Protein AF-A0A7L3NJU8-F1 (afdb_monomer_lite)

InterPro domains:
  IPR004934 Tropomodulin [PF03250] (1-52)
  IPR004934 Tropomodulin [PTHR10901] (1-117)

Radius of gyration: 25.97 Å; chains: 1; bounding box: 45×63×62 Å

Structure (mmCIF, N/CA/C/O backbone):
data_AF-A0A7L3NJU8-F1
#
_entry.id   AF-A0A7L3NJU8-F1
#
loop_
_atom_site.group_PDB
_atom_site.id
_atom_site.type_symbol
_atom_site.label_atom_id
_atom_site.label_alt_id
_atom_site.label_comp_id
_atom_site.label_asym_id
_atom_site.label_entity_id
_atom_site.label_seq_id
_atom_site.pdbx_PDB_ins_code
_atom_site.Cartn_x
_atom_site.Cartn_y
_atom_site.Cartn_z
_atom_site.occupancy
_atom_site.B_iso_or_equiv
_atom_site.auth_seq_id
_atom_site.auth_comp_id
_atom_site.auth_asym_id
_atom_site.auth_atom_id
_atom_site.pdbx_PDB_model_num
ATOM 1 N N . GLY A 1 1 ? -2.916 45.945 -19.922 1.00 63.09 1 GLY A N 1
ATOM 2 C CA . GLY A 1 1 ? -2.609 44.563 -19.495 1.00 63.09 1 GLY A CA 1
ATOM 3 C C . GLY A 1 1 ? -1.682 43.921 -20.506 1.00 63.09 1 GLY A C 1
ATOM 4 O O . GLY A 1 1 ? -1.729 44.306 -21.667 1.00 63.09 1 GLY A O 1
ATOM 5 N N . LYS A 1 2 ? -0.808 43.001 -20.089 1.00 69.88 2 LYS A N 1
ATOM 6 C CA . LYS A 1 2 ? 0.021 42.229 -21.028 1.00 69.88 2 LYS A CA 1
ATOM 7 C C . LYS A 1 2 ? -0.872 41.180 -21.702 1.00 69.88 2 LYS A C 1
ATOM 9 O O . LYS A 1 2 ? -1.621 40.495 -21.012 1.00 69.88 2 LYS A O 1
ATOM 14 N N . ILE A 1 3 ? -0.821 41.098 -23.028 1.00 68.44 3 ILE A N 1
ATOM 15 C CA . ILE A 1 3 ? -1.532 40.075 -23.804 1.00 68.44 3 ILE A CA 1
ATOM 16 C C . ILE A 1 3 ? -0.872 38.728 -23.493 1.00 68.44 3 ILE A C 1
ATOM 18 O O . ILE A 1 3 ? 0.353 38.617 -23.521 1.00 68.44 3 ILE A O 1
ATOM 22 N N . TYR A 1 4 ? -1.677 37.727 -23.144 1.00 82.06 4 TYR A N 1
ATOM 23 C CA . TYR A 1 4 ? -1.194 36.375 -22.881 1.00 82.06 4 TYR A CA 1
ATOM 24 C C . TYR A 1 4 ? -0.705 35.730 -24.185 1.00 82.06 4 TYR A C 1
ATOM 26 O O . TYR A 1 4 ? -1.457 35.658 -25.155 1.00 82.06 4 TYR A O 1
ATOM 34 N N . ILE A 1 5 ? 0.543 35.251 -24.202 1.00 82.88 5 ILE A N 1
ATOM 35 C CA . ILE A 1 5 ? 1.110 34.469 -25.307 1.00 82.88 5 ILE A CA 1
ATOM 36 C C . ILE A 1 5 ? 1.205 33.010 -24.835 1.00 82.88 5 ILE A C 1
ATOM 38 O O . ILE A 1 5 ? 1.908 32.748 -23.852 1.00 82.88 5 ILE A O 1
ATOM 42 N N . PRO A 1 6 ? 0.514 32.059 -25.492 1.00 78.75 6 PRO A N 1
ATOM 43 C CA . PRO A 1 6 ? 0.594 30.645 -25.146 1.00 78.75 6 PRO A CA 1
ATOM 44 C C . PRO A 1 6 ? 2.035 30.142 -25.244 1.00 78.75 6 PRO A C 1
ATOM 46 O O . PRO A 1 6 ? 2.710 30.352 -26.252 1.00 78.75 6 PRO A O 1
ATOM 49 N N . LYS A 1 7 ? 2.512 29.457 -24.199 1.00 75.81 7 LYS A N 1
ATOM 50 C CA . LYS A 1 7 ? 3.830 28.814 -24.226 1.00 75.81 7 LYS A CA 1
ATOM 51 C C . LYS A 1 7 ? 3.820 27.723 -25.299 1.00 75.81 7 LYS A C 1
ATOM 53 O O . LYS A 1 7 ? 2.957 26.845 -25.265 1.00 75.81 7 LYS A O 1
ATOM 58 N N . GLN A 1 8 ? 4.775 27.765 -26.226 1.00 70.38 8 GLN A N 1
ATOM 59 C CA . GLN A 1 8 ? 5.000 26.656 -27.148 1.00 70.38 8 GLN A CA 1
ATOM 60 C C . GLN A 1 8 ? 5.392 25.429 -26.322 1.00 70.38 8 GLN A C 1
ATOM 62 O O . GLN A 1 8 ? 6.363 25.469 -25.565 1.00 70.38 8 GLN A O 1
ATOM 67 N N . LYS A 1 9 ? 4.590 24.364 -26.408 1.00 63.09 9 LYS A N 1
ATOM 68 C CA . LYS A 1 9 ? 4.926 23.091 -25.772 1.00 63.09 9 LYS A CA 1
ATOM 69 C C . LYS A 1 9 ? 6.199 22.573 -26.448 1.00 63.09 9 LYS A C 1
ATOM 71 O O . LYS A 1 9 ? 6.217 22.547 -27.680 1.00 63.09 9 LYS A O 1
ATOM 76 N N . PRO A 1 10 ? 7.248 22.194 -25.699 1.00 58.88 10 PRO A N 1
ATOM 77 C CA . PRO A 1 10 ? 8.397 21.546 -26.307 1.00 58.88 10 PRO A CA 1
ATOM 78 C C . PRO A 1 10 ? 7.889 20.308 -27.046 1.00 58.88 10 PRO A C 1
ATOM 80 O O . PRO A 1 10 ? 7.176 19.487 -26.466 1.00 58.88 10 PRO A O 1
ATOM 83 N N . VAL A 1 11 ? 8.199 20.218 -28.338 1.00 58.91 11 VAL A N 1
ATOM 84 C CA . VAL A 1 11 ? 7.997 18.992 -29.107 1.00 58.91 11 VAL A CA 1
ATOM 85 C C . VAL A 1 11 ? 8.945 17.981 -28.482 1.00 58.91 11 VAL A C 1
ATOM 87 O O . VAL A 1 11 ? 10.153 18.045 -28.693 1.00 58.91 11 VAL A O 1
ATOM 90 N N . GLN A 1 12 ? 8.415 17.118 -27.622 1.00 58.12 12 GLN A N 1
ATOM 91 C CA . GLN A 1 12 ? 9.161 15.984 -27.104 1.00 58.12 12 GLN A CA 1
ATOM 92 C C . GLN A 1 12 ? 9.345 15.021 -28.277 1.00 58.12 12 GLN A C 1
ATOM 94 O O . GLN A 1 12 ? 8.472 14.211 -28.576 1.00 58.12 12 GLN A O 1
ATOM 99 N N . SER A 1 13 ? 10.449 15.164 -29.005 1.00 57.31 13 SER A N 1
ATOM 100 C CA . SER A 1 13 ? 10.917 14.126 -29.911 1.00 57.31 13 SER A CA 1
ATOM 101 C C . SER A 1 13 ? 11.491 13.010 -29.044 1.00 57.31 13 SER A C 1
ATOM 103 O O . SER A 1 13 ? 12.658 13.048 -28.659 1.00 57.31 13 SER A O 1
ATOM 105 N N . TYR A 1 14 ? 10.646 12.057 -28.668 1.00 57.00 14 TYR A N 1
ATOM 106 C CA . TYR A 1 14 ? 11.113 10.788 -28.135 1.00 57.00 14 TYR A CA 1
ATOM 107 C C . TYR A 1 14 ? 11.766 10.043 -29.296 1.00 57.00 14 TYR A C 1
ATOM 109 O O . TYR A 1 14 ? 11.080 9.589 -30.210 1.00 57.00 14 TYR A O 1
ATOM 117 N N . THR A 1 15 ? 13.094 9.978 -29.317 1.00 61.28 15 THR A N 1
ATOM 118 C CA . THR A 1 15 ? 13.772 8.995 -30.159 1.00 61.28 15 THR A CA 1
ATOM 119 C C . THR A 1 15 ? 13.415 7.638 -29.567 1.00 61.28 15 THR A C 1
ATOM 121 O O . THR A 1 15 ? 13.867 7.316 -28.472 1.00 61.28 15 THR A O 1
ATOM 124 N N . GLU A 1 16 ? 12.544 6.881 -30.233 1.00 59.94 16 GLU A N 1
ATOM 125 C CA . GLU A 1 16 ? 12.298 5.483 -29.883 1.00 59.94 16 GLU A CA 1
ATOM 126 C C . GLU A 1 16 ? 13.591 4.710 -30.146 1.00 59.94 16 GLU A C 1
ATOM 128 O O . GLU A 1 16 ? 13.882 4.298 -31.272 1.00 59.94 16 GLU A O 1
ATOM 133 N N . GLU A 1 17 ? 14.416 4.571 -29.113 1.00 65.12 17 GLU A N 1
ATOM 134 C CA . GLU A 1 17 ? 15.550 3.664 -29.149 1.00 65.12 17 GLU A CA 1
ATOM 135 C C . GLU A 1 17 ? 14.995 2.243 -29.243 1.00 65.12 17 GLU A C 1
ATOM 137 O O . GLU A 1 17 ? 14.466 1.686 -28.281 1.00 65.12 17 GLU A O 1
ATOM 142 N N . LYS A 1 18 ? 15.056 1.671 -30.448 1.00 68.44 18 LYS A N 1
ATOM 143 C CA . LYS A 1 18 ? 14.715 0.269 -30.669 1.00 68.44 18 LYS A CA 1
ATOM 144 C C . LYS A 1 18 ? 15.766 -0.590 -29.984 1.00 68.44 18 LYS A C 1
ATOM 146 O O . LYS A 1 18 ? 16.868 -0.758 -30.501 1.00 68.44 18 LYS A O 1
ATOM 151 N N . PHE A 1 19 ? 15.408 -1.121 -28.825 1.00 72.25 19 PHE A N 1
ATOM 152 C CA . PHE A 1 19 ? 16.192 -2.135 -28.146 1.00 72.25 19 PHE A CA 1
ATOM 153 C C . PHE A 1 19 ? 15.918 -3.482 -28.816 1.00 72.25 19 PHE A C 1
ATOM 155 O O . PHE A 1 19 ? 14.787 -3.963 -28.815 1.00 72.25 19 PHE A O 1
ATOM 162 N N . THR A 1 20 ? 16.935 -4.061 -29.442 1.00 83.56 20 THR A N 1
ATOM 163 C CA . THR A 1 20 ? 16.875 -5.426 -29.972 1.00 83.56 20 THR A CA 1
ATOM 164 C C . THR A 1 20 ? 17.511 -6.358 -28.958 1.00 83.56 20 THR A C 1
ATOM 166 O O . THR A 1 20 ? 18.679 -6.167 -28.610 1.00 83.56 20 THR A O 1
ATOM 169 N N . LEU A 1 21 ? 16.747 -7.341 -28.492 1.00 86.56 21 LEU A N 1
ATOM 170 C CA . LEU A 1 21 ? 17.267 -8.418 -27.660 1.00 86.56 21 LEU A CA 1
ATOM 171 C C . LEU A 1 21 ? 18.068 -9.401 -28.512 1.00 86.56 21 LEU A C 1
ATOM 173 O O . LEU A 1 21 ? 17.956 -9.416 -29.741 1.00 86.56 21 LEU A O 1
ATOM 177 N N . ASP A 1 22 ? 18.903 -10.204 -27.857 1.00 94.44 22 ASP A N 1
ATOM 178 C CA . ASP A 1 22 ? 19.423 -11.382 -28.530 1.00 94.44 22 ASP A CA 1
ATOM 179 C C . ASP A 1 22 ? 18.272 -12.389 -28.776 1.00 94.44 22 ASP A C 1
ATOM 181 O O . ASP A 1 22 ? 17.256 -12.366 -28.072 1.00 94.44 22 ASP A O 1
ATOM 185 N N . PRO A 1 23 ? 18.383 -13.250 -29.805 1.00 92.94 23 PRO A N 1
ATOM 186 C CA . PRO A 1 23 ? 17.300 -14.168 -30.155 1.00 92.94 23 PRO A CA 1
ATOM 187 C C . PRO A 1 23 ? 16.935 -15.151 -29.034 1.00 92.94 23 PRO A C 1
ATOM 189 O O . PRO A 1 23 ? 15.784 -15.563 -28.933 1.00 92.94 23 PRO A O 1
ATOM 192 N N . GLU A 1 24 ? 17.906 -15.520 -28.195 1.00 95.25 24 GLU A N 1
ATOM 193 C CA . GLU A 1 24 ? 17.720 -16.477 -27.101 1.00 95.25 24 GLU A CA 1
ATOM 194 C C . GLU A 1 24 ? 16.870 -15.878 -25.969 1.00 95.25 24 GLU A C 1
ATOM 196 O O . GLU A 1 24 ? 15.943 -16.523 -25.482 1.00 95.25 24 GLU A O 1
ATOM 201 N N . LEU A 1 25 ? 17.119 -14.622 -25.588 1.00 91.25 25 LEU A N 1
ATOM 202 C CA . LEU A 1 25 ? 16.339 -13.906 -24.580 1.00 91.25 25 LEU A CA 1
ATOM 203 C C . LEU A 1 25 ? 14.935 -13.564 -25.078 1.00 91.25 25 LEU A C 1
ATOM 205 O O . LEU A 1 25 ? 13.989 -13.615 -24.294 1.00 91.25 25 LEU A O 1
ATOM 209 N N . GLU A 1 26 ? 14.775 -13.217 -26.358 1.00 90.50 26 GLU A N 1
ATOM 210 C CA . GLU A 1 26 ? 13.451 -12.956 -26.936 1.00 90.50 26 GLU A CA 1
ATOM 211 C C . GLU A 1 26 ? 12.581 -14.225 -26.931 1.00 90.50 26 GLU A C 1
ATOM 213 O O . GLU A 1 26 ? 11.417 -14.180 -26.525 1.00 90.50 26 GLU A O 1
ATOM 218 N N . GLU A 1 27 ? 13.150 -15.379 -27.293 1.00 92.81 27 GLU A N 1
ATOM 219 C CA . GLU A 1 27 ? 12.466 -16.675 -27.204 1.00 92.81 27 GLU A CA 1
ATOM 220 C C . GLU A 1 27 ? 12.149 -17.060 -25.746 1.00 92.81 27 GLU A C 1
ATOM 222 O O . GLU A 1 27 ? 11.035 -17.495 -25.440 1.00 92.81 27 GLU A O 1
ATOM 227 N N . ALA A 1 28 ? 13.083 -16.843 -24.814 1.00 94.25 28 ALA A N 1
ATOM 228 C CA . ALA A 1 28 ? 12.861 -17.117 -23.394 1.00 94.25 28 ALA A CA 1
ATOM 229 C C . ALA A 1 28 ? 11.734 -16.250 -22.806 1.00 94.25 28 ALA A C 1
ATOM 231 O O . ALA A 1 28 ? 10.869 -16.758 -22.099 1.00 94.25 28 ALA A O 1
ATOM 232 N N . LEU A 1 29 ? 11.692 -14.953 -23.131 1.00 91.12 29 LEU A N 1
ATOM 233 C CA . LEU A 1 29 ? 10.638 -14.050 -22.658 1.00 91.12 29 LEU A CA 1
ATOM 234 C C . LEU A 1 29 ? 9.273 -14.349 -23.285 1.00 91.12 29 LEU A C 1
ATOM 236 O O . LEU A 1 29 ? 8.255 -14.186 -22.620 1.00 91.12 29 LEU A O 1
ATOM 240 N N . THR A 1 30 ? 9.236 -14.783 -24.548 1.00 89.50 30 THR A N 1
ATOM 241 C CA . THR A 1 30 ? 7.979 -15.134 -25.235 1.00 89.50 30 THR A CA 1
ATOM 242 C C . THR A 1 30 ? 7.419 -16.494 -24.818 1.00 89.50 30 THR A C 1
ATOM 244 O O . THR A 1 30 ? 6.220 -16.721 -24.969 1.00 89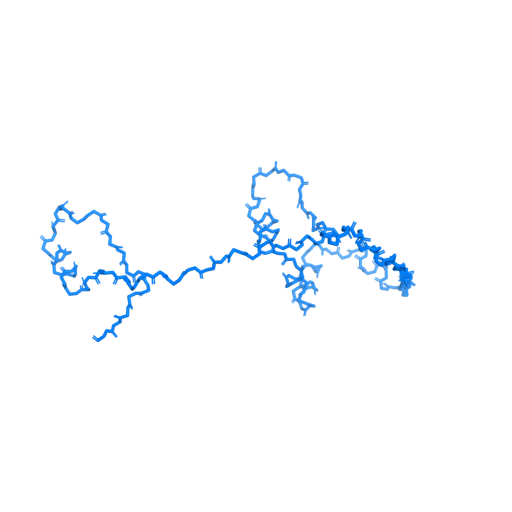.50 30 THR A O 1
ATOM 247 N N . SER A 1 31 ? 8.258 -17.388 -24.285 1.00 93.56 31 SER A N 1
ATOM 248 C CA . SER A 1 31 ? 7.853 -18.702 -23.764 1.00 93.56 31 SER A CA 1
ATOM 249 C C . SER A 1 31 ? 7.658 -18.748 -22.242 1.00 93.56 31 SER A C 1
ATOM 251 O O . SER A 1 31 ? 7.099 -19.727 -21.743 1.00 93.56 31 SER A O 1
ATOM 253 N N . ALA A 1 32 ? 8.085 -17.709 -21.516 1.00 93.81 32 ALA A N 1
ATOM 254 C CA . ALA A 1 32 ? 7.935 -17.597 -20.068 1.00 93.81 32 ALA A CA 1
ATOM 255 C C . ALA A 1 32 ? 6.464 -17.621 -19.627 1.00 93.81 32 ALA A C 1
ATOM 257 O O . ALA A 1 32 ? 5.571 -17.100 -20.297 1.00 93.81 32 ALA A O 1
ATOM 258 N N . THR A 1 33 ? 6.218 -18.202 -18.456 1.00 90.44 33 THR A N 1
ATOM 259 C CA . THR A 1 33 ? 4.890 -18.222 -17.835 1.00 90.44 33 THR A CA 1
ATOM 260 C C . THR A 1 33 ? 4.569 -16.900 -17.134 1.00 90.44 33 THR A C 1
ATOM 262 O O . THR A 1 33 ? 5.465 -16.177 -16.698 1.00 90.44 33 THR A O 1
ATOM 265 N N . ASP A 1 34 ? 3.280 -16.603 -16.930 1.00 84.62 34 ASP A N 1
ATOM 266 C CA . ASP A 1 34 ? 2.839 -15.390 -16.217 1.00 84.62 34 ASP A CA 1
ATOM 267 C C . ASP A 1 34 ? 3.421 -15.286 -14.798 1.00 84.62 34 ASP A C 1
ATOM 269 O O . ASP A 1 34 ? 3.665 -14.191 -14.293 1.00 84.62 34 ASP A O 1
ATOM 273 N N . THR A 1 35 ? 3.670 -16.430 -14.152 1.00 88.25 35 THR A N 1
ATOM 274 C CA . THR A 1 35 ? 4.298 -16.476 -12.824 1.00 88.25 35 THR A CA 1
ATOM 275 C C . THR A 1 35 ? 5.758 -16.035 -12.888 1.00 88.25 35 THR A C 1
ATOM 277 O O . THR A 1 35 ? 6.164 -15.179 -12.109 1.00 88.25 35 THR A O 1
ATOM 280 N N . GLU A 1 36 ? 6.530 -16.542 -13.851 1.00 91.94 36 GLU A N 1
ATOM 281 C CA . GLU A 1 36 ? 7.934 -16.152 -14.041 1.00 91.94 36 GLU A CA 1
ATOM 282 C C . GLU A 1 36 ? 8.058 -14.682 -14.458 1.00 91.94 36 GLU A C 1
ATOM 284 O O . GLU A 1 36 ? 8.917 -13.960 -13.953 1.00 91.94 36 GLU A O 1
ATOM 289 N N . LEU A 1 37 ? 7.162 -14.203 -15.329 1.00 89.25 37 LEU A N 1
ATOM 290 C CA . LEU A 1 37 ? 7.076 -12.785 -15.684 1.00 89.25 37 LEU A CA 1
ATOM 291 C C . LEU A 1 37 ? 6.735 -11.916 -14.466 1.00 89.25 37 LEU A C 1
ATOM 293 O O . LEU A 1 37 ? 7.315 -10.840 -14.297 1.00 89.25 37 LEU A O 1
ATOM 297 N N . GLY A 1 38 ? 5.839 -12.386 -13.596 1.00 82.69 38 GLY A N 1
ATOM 298 C CA . GLY A 1 38 ? 5.513 -11.747 -12.322 1.00 82.69 38 GLY A CA 1
ATOM 299 C C . GLY A 1 38 ? 6.709 -11.670 -11.369 1.00 82.69 38 GLY A C 1
ATOM 300 O O . GLY A 1 38 ? 6.973 -10.607 -10.803 1.00 82.69 38 GLY A O 1
ATOM 301 N N . ASP A 1 39 ? 7.478 -12.751 -11.242 1.00 90.00 39 ASP A N 1
ATOM 302 C CA . ASP A 1 39 ? 8.685 -12.800 -10.410 1.00 90.00 39 ASP A CA 1
ATOM 303 C C . ASP A 1 39 ? 9.772 -11.849 -10.934 1.00 90.00 39 ASP A C 1
ATOM 305 O O . ASP A 1 39 ? 10.368 -11.085 -10.165 1.00 90.00 39 ASP A O 1
ATOM 309 N N . LEU A 1 40 ? 9.985 -11.816 -12.255 1.00 90.81 40 LEU A N 1
ATOM 310 C CA . LEU A 1 40 ? 10.890 -10.857 -12.893 1.00 90.81 40 LEU A CA 1
ATOM 311 C C . LEU A 1 40 ? 10.434 -9.412 -12.654 1.00 90.81 40 LEU A C 1
ATOM 313 O O . LEU A 1 40 ? 11.247 -8.559 -12.293 1.00 90.81 40 LEU A O 1
ATOM 317 N N . ALA A 1 41 ? 9.137 -9.132 -12.802 1.00 86.12 41 ALA A N 1
ATOM 318 C CA . ALA A 1 41 ? 8.559 -7.817 -12.539 1.00 86.12 41 ALA A CA 1
ATOM 319 C C . ALA A 1 41 ? 8.748 -7.374 -11.082 1.00 86.12 41 ALA A C 1
ATOM 321 O O . ALA A 1 41 ? 9.029 -6.198 -10.828 1.00 86.12 41 ALA A O 1
ATOM 322 N N . ALA A 1 42 ? 8.623 -8.308 -10.136 1.00 85.62 42 ALA A N 1
ATOM 323 C CA . ALA A 1 42 ? 8.833 -8.058 -8.717 1.00 85.62 42 ALA A CA 1
ATOM 324 C C . ALA A 1 42 ? 10.302 -7.727 -8.412 1.00 85.62 42 ALA A C 1
ATOM 326 O O . ALA A 1 42 ? 10.571 -6.730 -7.741 1.00 85.62 42 ALA A O 1
ATOM 327 N N . ILE A 1 43 ? 11.251 -8.503 -8.949 1.00 92.81 43 ILE A N 1
ATOM 328 C CA . ILE A 1 43 ? 12.695 -8.269 -8.765 1.00 92.81 43 ILE A CA 1
ATOM 329 C C . ILE A 1 43 ? 13.127 -6.938 -9.394 1.00 92.81 43 ILE A C 1
ATOM 331 O O . ILE A 1 43 ? 13.887 -6.184 -8.788 1.00 92.81 43 ILE A O 1
ATOM 335 N N . LEU A 1 44 ? 12.625 -6.625 -10.591 1.00 90.44 44 LEU A N 1
ATOM 336 C CA . LEU A 1 44 ? 12.917 -5.371 -11.294 1.00 90.44 44 LEU A CA 1
ATOM 337 C C . LEU A 1 44 ? 12.197 -4.157 -10.687 1.00 90.44 44 LEU A C 1
ATOM 339 O O . LEU A 1 44 ? 12.482 -3.020 -11.063 1.00 90.44 44 LEU A O 1
ATOM 343 N N . GLY A 1 45 ? 11.261 -4.372 -9.759 1.00 85.12 45 GLY A N 1
ATOM 344 C CA . GLY A 1 45 ? 10.486 -3.306 -9.134 1.00 85.12 45 GLY A CA 1
ATOM 345 C C . GLY A 1 45 ? 9.513 -2.613 -10.090 1.00 85.12 45 GLY A C 1
ATOM 346 O O . GLY A 1 45 ? 9.182 -1.447 -9.865 1.00 85.12 45 GLY A O 1
ATOM 347 N N . MET A 1 46 ? 9.038 -3.301 -11.138 1.00 81.19 46 MET A N 1
ATOM 348 C CA . MET A 1 46 ? 8.081 -2.743 -12.106 1.00 81.19 46 MET A CA 1
ATOM 349 C C . MET A 1 46 ? 6.752 -2.339 -11.454 1.00 81.19 46 MET A C 1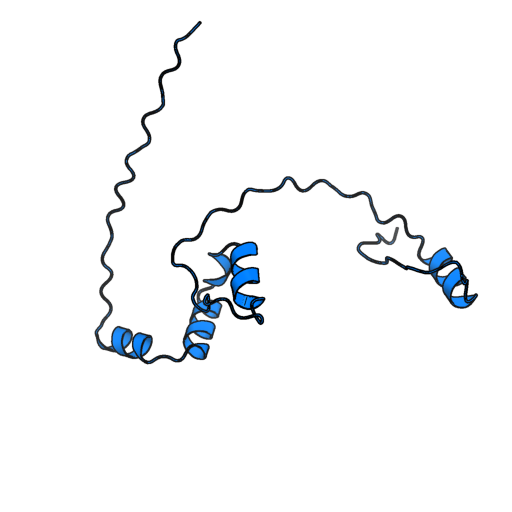
ATOM 351 O O . MET A 1 46 ? 6.109 -1.394 -11.905 1.00 81.19 46 MET A O 1
ATOM 355 N N . SER A 1 47 ? 6.370 -2.988 -10.350 1.00 75.44 47 SER A N 1
ATOM 356 C CA . SER A 1 47 ? 5.202 -2.616 -9.541 1.00 75.44 47 SER A CA 1
ATOM 357 C C . SER A 1 47 ? 5.260 -1.178 -9.012 1.00 75.44 47 SER A C 1
ATOM 359 O O . SER A 1 47 ? 4.216 -0.573 -8.795 1.00 75.44 47 SER A O 1
ATOM 361 N N . ASN A 1 48 ? 6.456 -0.595 -8.872 1.00 81.06 48 ASN A N 1
ATOM 362 C CA . ASN A 1 48 ? 6.629 0.796 -8.446 1.00 81.06 48 ASN A CA 1
ATOM 363 C C . ASN A 1 48 ? 6.429 1.806 -9.586 1.00 81.06 48 ASN A C 1
ATOM 365 O O . ASN A 1 48 ? 6.326 3.005 -9.332 1.00 81.06 48 ASN A O 1
ATOM 369 N N . LEU A 1 49 ? 6.428 1.348 -10.843 1.00 79.81 49 LEU A N 1
ATOM 370 C CA . LEU A 1 49 ? 6.258 2.215 -12.009 1.00 79.81 49 LEU A CA 1
ATOM 371 C C . LEU A 1 49 ? 4.790 2.518 -12.290 1.00 79.81 49 LEU A C 1
ATOM 373 O O . LEU A 1 49 ? 4.508 3.483 -12.993 1.00 79.81 49 LEU A O 1
ATOM 377 N N . ILE A 1 50 ? 3.865 1.721 -11.757 1.00 75.69 50 ILE A N 1
ATOM 378 C CA . ILE A 1 50 ? 2.424 1.909 -11.924 1.00 75.69 50 ILE A CA 1
ATOM 379 C C . ILE A 1 50 ? 1.811 2.600 -10.702 1.00 75.69 50 ILE A C 1
ATOM 381 O O . ILE A 1 50 ? 2.341 2.541 -9.597 1.00 75.69 50 ILE A O 1
ATOM 385 N N . THR A 1 51 ? 0.689 3.296 -10.894 1.00 72.69 51 THR A N 1
ATOM 386 C CA . THR A 1 51 ? -0.010 3.965 -9.784 1.00 72.69 51 THR A CA 1
ATOM 387 C C . THR A 1 51 ? -0.754 2.951 -8.918 1.00 72.69 51 THR A C 1
ATOM 389 O O . THR A 1 51 ? -1.204 1.923 -9.423 1.00 72.69 51 THR A O 1
ATOM 392 N N . ASN A 1 52 ? -0.965 3.263 -7.635 1.00 72.12 52 ASN A N 1
ATOM 393 C CA . ASN A 1 52 ? -1.695 2.387 -6.706 1.00 72.12 52 ASN A CA 1
ATOM 394 C C . ASN A 1 52 ? -3.104 2.045 -7.215 1.00 72.12 52 ASN A C 1
ATOM 396 O O . ASN A 1 52 ? -3.555 0.916 -7.072 1.00 72.12 52 ASN A O 1
ATOM 400 N N . SER A 1 53 ? -3.775 3.002 -7.862 1.00 70.81 53 SER A N 1
ATOM 401 C CA . SER A 1 53 ? -5.056 2.780 -8.545 1.00 70.81 53 SER A CA 1
ATOM 402 C C . SER A 1 53 ? -4.969 1.714 -9.640 1.00 70.81 53 SER A C 1
ATOM 404 O O . SER A 1 53 ? -5.773 0.791 -9.659 1.00 70.81 53 SER A O 1
ATOM 406 N N . GLN A 1 54 ? -3.961 1.795 -10.512 1.00 69.62 54 GLN A N 1
ATOM 407 C CA . GLN A 1 54 ? -3.761 0.820 -11.586 1.00 69.62 54 GLN A CA 1
ATOM 408 C C . GLN A 1 54 ? -3.329 -0.547 -11.039 1.00 69.62 54 GLN A C 1
ATOM 410 O O . GLN A 1 54 ? -3.735 -1.567 -11.582 1.00 69.62 54 GLN A O 1
ATOM 415 N N . PHE A 1 55 ? -2.549 -0.577 -9.954 1.00 72.75 55 PHE A N 1
ATOM 416 C CA . PHE A 1 55 ? -2.179 -1.814 -9.267 1.00 72.75 55 PHE A CA 1
ATOM 417 C C . PHE A 1 55 ? -3.399 -2.498 -8.633 1.00 72.75 55 PHE A C 1
ATOM 419 O O . PHE A 1 55 ? -3.620 -3.682 -8.871 1.00 72.75 55 PHE A O 1
ATOM 426 N N . CYS A 1 56 ? -4.224 -1.762 -7.879 1.00 66.00 56 CYS A N 1
ATOM 427 C CA . CYS A 1 56 ? -5.448 -2.293 -7.274 1.00 66.00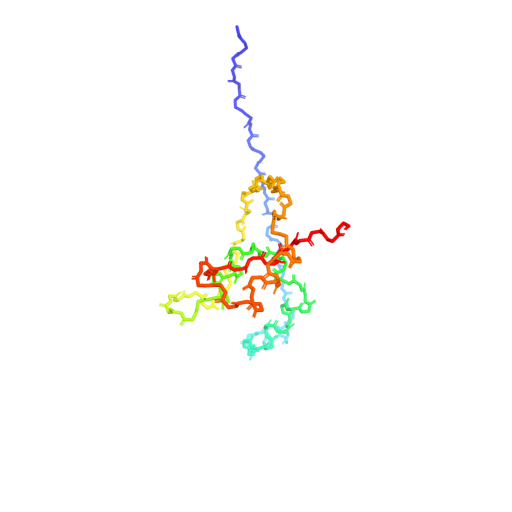 56 CYS A CA 1
ATOM 428 C C . CYS A 1 56 ? -6.456 -2.778 -8.322 1.00 66.00 56 CYS A C 1
ATOM 430 O O . CYS A 1 56 ? -7.095 -3.800 -8.096 1.00 66.00 56 CYS A O 1
ATOM 432 N N . ASP A 1 57 ? -6.582 -2.097 -9.463 1.00 66.94 57 ASP A N 1
ATOM 433 C CA . ASP A 1 57 ? -7.459 -2.543 -10.552 1.00 66.94 57 ASP A CA 1
ATOM 434 C C . ASP A 1 57 ? -7.004 -3.888 -11.140 1.00 66.94 57 ASP A C 1
ATOM 436 O O . ASP A 1 57 ? -7.839 -4.740 -11.439 1.00 66.94 57 ASP A O 1
ATOM 440 N N . VAL A 1 58 ? -5.691 -4.092 -11.291 1.00 63.78 58 VAL A N 1
ATOM 441 C CA . VAL A 1 58 ? -5.112 -5.324 -11.857 1.00 63.78 58 VAL A CA 1
ATOM 442 C C . VAL A 1 58 ? -5.140 -6.473 -10.843 1.00 63.78 58 VAL A C 1
ATOM 444 O O . VAL A 1 58 ? -5.521 -7.585 -11.186 1.00 63.78 58 VAL A O 1
ATOM 447 N N . VAL A 1 59 ? -4.785 -6.215 -9.582 1.00 65.25 59 VAL A N 1
ATOM 448 C CA . VAL A 1 59 ? -4.700 -7.250 -8.532 1.00 65.25 59 VAL A CA 1
ATOM 449 C C . VAL A 1 59 ? -6.062 -7.547 -7.891 1.00 65.25 59 VAL A C 1
ATOM 451 O O . VAL A 1 59 ? -6.309 -8.661 -7.438 1.00 65.25 59 VAL A O 1
ATOM 454 N N . GLY A 1 60 ? -6.957 -6.559 -7.841 1.00 55.69 60 GLY A N 1
ATOM 455 C CA . GLY A 1 60 ? -8.279 -6.656 -7.216 1.00 55.69 60 GLY A CA 1
ATOM 456 C C . GLY A 1 60 ? -9.401 -7.119 -8.148 1.00 55.69 60 GLY A C 1
ATOM 457 O O . GLY A 1 60 ? -10.496 -7.411 -7.667 1.00 55.69 60 GLY A O 1
ATOM 458 N N . SER A 1 61 ? -9.164 -7.215 -9.462 1.00 54.09 61 SER A N 1
ATOM 459 C CA . SER A 1 61 ? -10.158 -7.703 -10.427 1.00 54.09 61 SER A CA 1
ATOM 460 C C . SER A 1 61 ? -10.280 -9.228 -10.401 1.00 54.09 61 SER A C 1
ATOM 462 O O . SER A 1 61 ? -9.925 -9.919 -11.345 1.00 54.09 61 SER A O 1
ATOM 464 N N . SER A 1 62 ? -10.882 -9.772 -9.345 1.00 51.91 62 SER A N 1
ATOM 465 C CA . SER A 1 62 ? -11.442 -11.133 -9.354 1.00 51.91 62 SER A CA 1
ATOM 466 C C . SER A 1 62 ? -12.807 -11.216 -10.065 1.00 51.91 62 SER A C 1
ATOM 468 O O . SER A 1 62 ? -13.406 -12.287 -10.131 1.00 51.91 62 SER A O 1
ATOM 470 N N . ASN A 1 63 ? -13.300 -10.099 -10.624 1.00 47.53 63 ASN A N 1
ATOM 471 C CA . ASN A 1 63 ? -14.667 -9.950 -11.135 1.00 47.53 63 ASN A CA 1
ATOM 472 C C . ASN A 1 63 ? -14.787 -9.647 -12.647 1.00 47.53 63 ASN A C 1
ATOM 474 O O . ASN A 1 63 ? -15.768 -9.043 -13.075 1.00 47.53 63 ASN A O 1
ATOM 478 N N . GLY A 1 64 ? -13.856 -10.143 -13.468 1.00 45.25 64 GLY A N 1
ATOM 479 C CA . GLY A 1 64 ? -14.143 -10.451 -14.878 1.00 45.25 64 GLY A CA 1
ATOM 480 C C . GLY A 1 64 ? -14.419 -9.258 -15.798 1.00 45.25 64 GLY A C 1
ATOM 481 O O . GLY A 1 64 ? -15.482 -9.184 -16.412 1.00 45.25 64 GLY A O 1
ATOM 482 N N . ILE A 1 65 ? -13.444 -8.359 -15.947 1.00 44.62 65 ILE A N 1
ATOM 483 C CA . ILE A 1 65 ? -13.390 -7.449 -17.098 1.00 44.62 65 ILE A CA 1
ATOM 484 C C . ILE A 1 65 ? -11.955 -7.436 -17.631 1.00 44.62 65 ILE A C 1
ATOM 486 O O . ILE A 1 65 ? -11.152 -6.627 -17.185 1.00 44.62 65 ILE A O 1
ATOM 490 N N . ASP A 1 66 ? -11.648 -8.378 -18.528 1.00 45.75 66 ASP A N 1
ATOM 491 C CA . ASP A 1 66 ? -10.601 -8.383 -19.572 1.00 45.75 66 ASP A CA 1
ATOM 492 C C . ASP A 1 66 ? -9.439 -7.380 -19.429 1.00 45.75 66 ASP A C 1
ATOM 494 O O . ASP A 1 66 ? -9.162 -6.575 -20.327 1.00 45.75 66 ASP A O 1
ATOM 498 N N . LYS A 1 67 ? -8.737 -7.399 -18.297 1.00 52.03 67 LYS A N 1
ATOM 499 C CA . LYS A 1 67 ? -7.582 -6.529 -18.068 1.00 52.03 67 LYS A CA 1
ATOM 500 C C . LYS A 1 67 ? -6.481 -7.259 -17.311 1.00 52.03 67 LYS A C 1
ATOM 502 O O . LYS A 1 67 ? -5.799 -6.680 -16.476 1.00 52.03 67 LYS A O 1
ATOM 507 N N . ASP A 1 68 ? -6.266 -8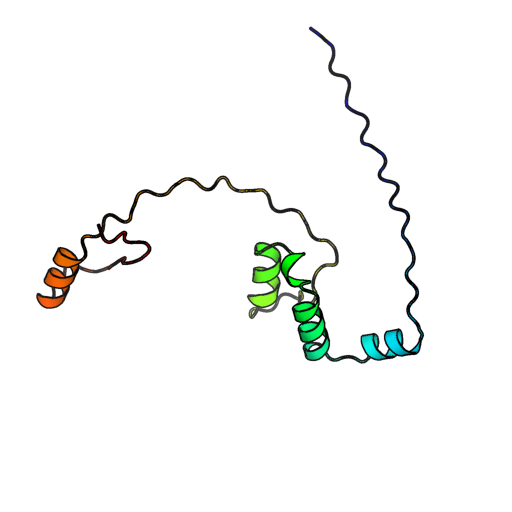.513 -17.691 1.00 52.75 68 ASP A N 1
ATOM 508 C CA . ASP A 1 68 ? -5.179 -9.378 -17.209 1.00 52.75 68 ASP A CA 1
ATOM 509 C C . ASP A 1 68 ? -3.781 -8.896 -17.648 1.00 52.75 68 ASP A C 1
ATOM 511 O O . ASP A 1 68 ? -2.778 -9.559 -17.411 1.00 52.75 68 ASP A O 1
ATOM 515 N N . SER A 1 69 ? -3.682 -7.730 -18.296 1.00 56.12 69 SER A N 1
ATOM 516 C CA . SER A 1 69 ? -2.425 -7.172 -18.779 1.00 56.12 69 SER A CA 1
ATOM 517 C C . SER A 1 69 ? -2.226 -5.747 -18.278 1.00 56.12 69 SER A C 1
ATOM 519 O O . SER A 1 69 ? -3.092 -4.875 -18.417 1.00 56.12 69 SER A O 1
ATOM 521 N N . PHE A 1 70 ? -1.043 -5.505 -17.713 1.00 62.50 70 PHE A N 1
ATOM 522 C CA . PHE A 1 70 ? -0.569 -4.170 -17.381 1.00 62.50 70 PHE A CA 1
ATOM 523 C C . PHE A 1 70 ? -0.614 -3.296 -18.639 1.00 62.50 70 PHE A C 1
ATOM 525 O O . PHE A 1 70 ? 0.029 -3.589 -19.646 1.00 62.50 70 PHE A O 1
ATOM 532 N N . SER A 1 71 ? -1.378 -2.201 -18.610 1.00 64.56 71 SER A N 1
ATOM 533 C CA . SER A 1 71 ? -1.364 -1.267 -19.733 1.00 64.56 71 SER A CA 1
ATOM 534 C C . SER A 1 71 ? 0.021 -0.638 -19.852 1.00 64.56 71 SER A C 1
ATOM 536 O O . SER A 1 71 ? 0.496 -0.030 -18.896 1.00 64.56 71 SER A O 1
ATOM 538 N N . ASN A 1 72 ? 0.616 -0.689 -21.045 1.00 63.59 72 ASN A N 1
ATOM 539 C CA . ASN A 1 72 ? 1.950 -0.141 -21.333 1.00 63.59 72 ASN A CA 1
ATOM 540 C C . ASN A 1 72 ? 2.078 1.385 -21.106 1.00 63.59 72 ASN A C 1
ATOM 542 O O . ASN A 1 72 ? 3.156 1.955 -21.246 1.00 63.59 72 ASN A O 1
ATOM 546 N N . ILE A 1 73 ? 0.970 2.070 -20.802 1.00 68.31 73 ILE A N 1
ATOM 547 C CA . ILE A 1 73 ? 0.908 3.507 -20.540 1.00 68.31 73 ILE A CA 1
ATOM 548 C C . ILE A 1 73 ? 0.549 3.720 -19.075 1.00 68.31 73 ILE A C 1
ATOM 550 O O . ILE A 1 73 ? -0.597 3.511 -18.677 1.00 68.31 73 ILE A O 1
ATOM 554 N N . VAL A 1 74 ? 1.499 4.239 -18.303 1.00 68.38 74 VAL A N 1
ATOM 555 C CA . VAL A 1 74 ? 1.242 4.702 -16.940 1.00 68.38 74 VAL A CA 1
ATOM 556 C C . VAL A 1 74 ? 0.775 6.151 -16.980 1.00 68.38 74 VAL A C 1
ATOM 558 O O . VAL A 1 74 ? 1.483 7.043 -17.450 1.00 68.38 74 VAL A O 1
ATOM 561 N N . LYS A 1 75 ? -0.426 6.412 -16.460 1.00 75.25 75 LYS A N 1
ATOM 562 C CA . LYS A 1 75 ? -0.899 7.781 -16.227 1.00 75.25 75 LYS A CA 1
ATOM 563 C C . LYS A 1 75 ? -0.435 8.259 -14.857 1.00 75.25 75 LYS A C 1
ATOM 565 O O . LYS A 1 75 ? -0.585 7.539 -13.879 1.00 75.25 75 LYS A O 1
ATOM 570 N N . GLY A 1 76 ? 0.084 9.483 -14.784 1.00 71.50 76 GLY A N 1
ATOM 571 C CA . GLY A 1 76 ? 0.383 10.119 -13.502 1.00 71.50 76 GLY A CA 1
ATOM 572 C C . GLY A 1 76 ? -0.889 10.315 -12.676 1.00 71.50 76 GLY A C 1
ATOM 573 O O . GLY A 1 76 ? -1.911 10.767 -13.198 1.00 71.50 76 GLY A O 1
ATOM 574 N N . GLU A 1 77 ? -0.824 9.981 -11.390 1.00 72.25 77 GLU A N 1
ATOM 5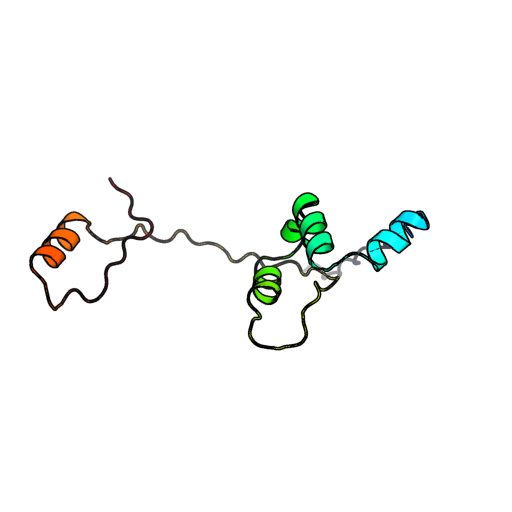75 C CA . GLU A 1 77 ? -1.926 10.195 -10.457 1.00 72.25 77 GLU A CA 1
ATOM 576 C C . GLU A 1 77 ? -1.948 11.650 -9.975 1.00 72.25 77 GLU A C 1
ATOM 578 O O . GLU A 1 77 ? -0.911 12.272 -9.725 1.00 72.25 77 GLU A O 1
ATOM 583 N N . LYS A 1 78 ? -3.148 12.222 -9.858 1.00 78.75 78 LYS A N 1
ATOM 584 C CA . LYS A 1 78 ? -3.307 13.556 -9.288 1.00 78.75 78 LYS A CA 1
ATOM 585 C C . LYS A 1 78 ? -3.080 13.450 -7.784 1.00 78.75 78 LYS A C 1
ATOM 587 O O . LYS A 1 78 ? -3.876 12.817 -7.102 1.00 78.75 78 LYS A O 1
ATOM 592 N N . MET A 1 79 ? -2.040 14.109 -7.273 1.00 74.12 79 MET A N 1
ATOM 593 C CA . MET A 1 79 ? -1.797 14.180 -5.833 1.00 74.12 79 MET A CA 1
ATOM 594 C C . MET A 1 79 ? -3.027 14.769 -5.137 1.00 74.12 79 MET A C 1
ATOM 596 O O . MET A 1 79 ? -3.385 15.932 -5.355 1.00 74.12 79 MET A O 1
ATOM 600 N N . LEU A 1 80 ? -3.689 13.947 -4.328 1.00 78.75 80 LEU A N 1
ATOM 601 C CA . LEU A 1 80 ? -4.710 14.421 -3.413 1.00 78.75 80 LEU A CA 1
ATOM 602 C C . LEU A 1 80 ? -3.986 15.060 -2.225 1.00 78.75 80 LEU A C 1
ATOM 604 O O . LEU A 1 80 ? -3.071 14.440 -1.678 1.00 78.75 80 LEU A O 1
ATOM 608 N N . PRO A 1 81 ? -4.327 16.303 -1.843 1.00 79.00 81 PRO A N 1
ATOM 609 C CA . PRO A 1 81 ? -3.785 16.875 -0.624 1.00 79.00 81 PRO A CA 1
ATOM 610 C C . PRO A 1 81 ? -4.218 15.990 0.547 1.00 79.00 81 PRO A C 1
ATOM 612 O O . PRO A 1 81 ? -5.412 15.804 0.778 1.00 79.00 81 PRO A O 1
ATOM 615 N N . VAL A 1 82 ? -3.242 15.422 1.252 1.00 78.88 82 VAL A N 1
ATOM 616 C CA . VAL A 1 82 ? -3.483 14.722 2.513 1.00 78.88 82 VAL A CA 1
ATOM 617 C C . VAL A 1 82 ? -3.605 15.797 3.581 1.00 78.88 82 VAL A C 1
ATOM 619 O O . VAL A 1 82 ? -2.671 16.570 3.798 1.00 78.88 82 VAL A O 1
ATOM 622 N N . PHE A 1 83 ? -4.780 15.889 4.189 1.00 80.69 83 PHE A N 1
ATOM 623 C CA . PHE A 1 83 ? -4.991 16.730 5.358 1.00 80.69 83 PHE A CA 1
ATOM 624 C C . PHE A 1 83 ? -4.626 15.929 6.605 1.00 80.69 83 PHE A C 1
ATOM 626 O O . PHE A 1 83 ? -4.903 14.732 6.664 1.00 80.69 83 PHE A O 1
ATOM 633 N N . ASP A 1 84 ? -4.026 16.588 7.595 1.00 82.25 84 ASP A N 1
ATOM 634 C CA . ASP A 1 84 ? -3.796 15.964 8.894 1.00 82.25 84 ASP A CA 1
ATOM 635 C C . ASP A 1 84 ? -5.150 15.696 9.560 1.00 82.25 84 ASP A C 1
ATOM 637 O O . ASP A 1 84 ? -5.866 16.623 9.952 1.00 82.25 84 ASP A O 1
ATOM 641 N N . GLU A 1 85 ? -5.514 14.421 9.670 1.00 81.69 85 GLU A N 1
ATOM 642 C CA . GLU A 1 85 ? -6.677 14.016 10.450 1.00 81.69 85 GLU A CA 1
ATOM 643 C C . GLU A 1 85 ? -6.404 14.244 11.947 1.00 81.69 85 GLU A C 1
ATOM 645 O O . GLU A 1 85 ? -5.278 14.031 12.422 1.00 81.69 85 GLU A O 1
ATOM 650 N N . PRO A 1 86 ? -7.409 14.695 12.721 1.00 85.69 86 PRO A N 1
ATOM 651 C CA . PRO A 1 86 ? -7.248 14.832 14.159 1.00 85.69 86 PRO A CA 1
ATOM 652 C C . PRO A 1 86 ? -6.922 13.465 14.791 1.00 85.69 86 PRO A C 1
ATOM 654 O O . PRO A 1 86 ? -7.365 12.432 14.284 1.00 85.69 86 PRO A O 1
ATOM 657 N N . PRO A 1 87 ? -6.175 13.428 15.911 1.00 88.75 87 PRO A N 1
ATOM 658 C CA . PRO A 1 87 ? -5.928 12.185 16.639 1.00 88.75 87 PRO A CA 1
ATOM 659 C C . PRO A 1 87 ? -7.236 11.459 16.968 1.00 88.75 87 PRO A C 1
ATOM 661 O O . PRO A 1 87 ? -8.230 12.110 17.298 1.00 88.75 87 PRO A O 1
ATOM 664 N N . ASN A 1 88 ? -7.222 10.123 16.915 1.00 91.31 88 ASN A N 1
ATOM 665 C CA . ASN A 1 88 ? -8.389 9.318 17.265 1.00 91.31 88 ASN A CA 1
ATOM 666 C C . ASN A 1 88 ? -8.865 9.684 18.693 1.00 91.31 88 ASN A C 1
ATOM 668 O O . ASN A 1 88 ? -8.073 9.578 19.634 1.00 91.31 88 ASN A O 1
ATOM 672 N N . PRO A 1 89 ? -10.128 10.126 18.865 1.00 90.06 89 PRO A N 1
ATOM 673 C CA . PRO A 1 89 ? -10.645 10.582 20.152 1.00 90.06 89 PRO A CA 1
ATOM 674 C C . PRO A 1 89 ? -11.039 9.439 21.102 1.00 90.06 89 PRO A C 1
ATOM 676 O O . PRO A 1 89 ? -11.471 9.706 22.221 1.00 90.06 89 PRO A O 1
ATOM 679 N N . THR A 1 90 ? -10.956 8.175 20.675 1.00 92.06 90 THR A N 1
ATOM 680 C CA . THR A 1 90 ? -11.347 7.017 21.484 1.00 92.06 90 THR A CA 1
ATOM 681 C C . THR A 1 90 ? -10.475 6.888 22.733 1.00 92.06 90 THR A C 1
ATOM 683 O O . THR A 1 90 ? -9.259 6.711 22.659 1.00 92.06 90 THR A O 1
ATOM 686 N N . ASN A 1 91 ? -11.118 6.923 23.903 1.00 91.31 91 ASN A N 1
ATOM 687 C CA . ASN A 1 91 ? -10.474 6.641 25.179 1.00 91.31 91 ASN A CA 1
ATOM 688 C C . ASN A 1 91 ? -10.383 5.125 25.389 1.00 91.31 91 ASN A C 1
ATOM 690 O O . ASN A 1 91 ? -11.405 4.443 25.497 1.00 91.31 91 ASN A O 1
ATOM 694 N N . VAL A 1 92 ? -9.158 4.603 25.452 1.00 91.00 92 VAL A N 1
ATOM 695 C CA . VAL A 1 92 ? -8.897 3.161 25.560 1.00 91.00 92 VAL A CA 1
ATOM 696 C C . VAL A 1 92 ? -9.448 2.580 26.862 1.00 91.00 92 VAL A C 1
ATOM 698 O O . VAL A 1 92 ? -10.120 1.552 26.825 1.00 91.00 92 VAL A O 1
ATOM 701 N N . GLU A 1 93 ? -9.221 3.243 27.996 1.00 91.19 93 GLU A N 1
ATOM 702 C CA . GLU A 1 93 ? -9.613 2.729 29.315 1.00 91.19 93 GLU A CA 1
ATOM 703 C C . GLU A 1 93 ? -11.130 2.730 29.500 1.00 91.19 93 GLU A C 1
ATOM 705 O O . GLU A 1 93 ? -11.715 1.747 29.957 1.00 91.19 93 GLU A O 1
ATOM 710 N N . GLU A 1 94 ? -11.786 3.813 29.086 1.00 90.69 94 GLU A N 1
ATOM 711 C CA . GLU A 1 94 ? -13.244 3.910 29.139 1.00 90.69 94 GLU A CA 1
ATOM 712 C C . GLU A 1 94 ? -13.894 2.865 28.228 1.00 90.69 94 GLU A C 1
ATOM 714 O O . GLU A 1 94 ? -14.823 2.164 28.634 1.00 90.69 94 GLU A O 1
ATOM 719 N N . THR A 1 95 ? -13.371 2.713 27.008 1.00 92.50 95 THR A N 1
ATOM 720 C CA . THR A 1 95 ? -13.890 1.732 26.052 1.00 92.50 95 THR A CA 1
ATOM 721 C C . THR A 1 95 ? -13.694 0.310 26.573 1.00 92.50 95 THR A C 1
ATOM 723 O O . THR A 1 95 ? -14.622 -0.493 26.516 1.00 92.50 95 THR A O 1
ATOM 726 N N . LEU A 1 96 ? -12.531 0.000 27.155 1.00 92.69 96 LEU A N 1
ATOM 727 C CA . LEU A 1 96 ? -12.260 -1.300 27.769 1.00 92.69 96 LEU A CA 1
ATOM 728 C C . LEU A 1 96 ? -13.243 -1.604 28.908 1.00 92.69 96 LEU A C 1
ATOM 730 O O . LEU A 1 96 ? -13.721 -2.734 29.021 1.00 92.69 96 LEU A O 1
ATOM 734 N N . GLN A 1 97 ? -13.553 -0.611 29.742 1.00 94.06 97 GLN A N 1
ATOM 735 C CA . GLN A 1 97 ? -14.505 -0.768 30.837 1.00 94.06 97 GLN A CA 1
ATOM 736 C C . GLN A 1 97 ? -15.924 -1.024 30.315 1.00 94.06 97 GLN A C 1
ATOM 738 O O . GLN A 1 97 ? -16.561 -1.987 30.732 1.00 94.06 97 GLN A O 1
ATOM 743 N N . ARG A 1 98 ? -16.381 -0.249 29.324 1.00 93.44 98 ARG A N 1
ATOM 744 C CA . ARG A 1 98 ? -17.695 -0.446 28.687 1.00 93.44 98 ARG A CA 1
ATOM 745 C C . ARG A 1 98 ? -17.834 -1.822 28.029 1.00 93.44 98 ARG A C 1
ATOM 747 O O . ARG A 1 98 ? -18.906 -2.418 28.094 1.00 93.44 98 ARG A O 1
ATOM 754 N N . ILE A 1 99 ? -16.752 -2.355 27.453 1.00 93.69 99 ILE A N 1
ATOM 755 C CA . ILE A 1 99 ? -16.717 -3.730 26.925 1.00 93.69 99 ILE A CA 1
ATOM 756 C C . ILE A 1 99 ? -16.867 -4.752 28.059 1.00 93.69 99 ILE A C 1
ATOM 758 O O . ILE A 1 99 ? -17.673 -5.672 27.944 1.00 93.69 99 ILE A O 1
ATOM 762 N N . LYS A 1 100 ? -16.121 -4.603 29.164 1.00 94.75 100 LYS A N 1
ATOM 763 C CA . LYS A 1 100 ? -16.216 -5.511 30.326 1.00 94.75 100 LYS A CA 1
ATOM 764 C C . LYS A 1 100 ? -17.615 -5.522 30.939 1.00 94.75 100 LYS A C 1
ATOM 766 O O . LYS A 1 100 ? -18.094 -6.582 31.336 1.00 94.75 100 LYS A O 1
ATOM 771 N N . ASP A 1 101 ? -18.264 -4.364 30.968 1.00 96.00 101 ASP A N 1
ATOM 772 C CA . ASP A 1 101 ? -19.612 -4.194 31.509 1.00 96.00 101 ASP A CA 1
ATOM 773 C C . ASP A 1 101 ? -20.717 -4.634 30.525 1.00 96.00 101 ASP A C 1
ATOM 775 O O . ASP A 1 101 ? -21.898 -4.563 30.861 1.00 96.00 101 ASP A O 1
ATOM 779 N N . ASN A 1 102 ? -20.352 -5.140 29.334 1.00 93.19 102 ASN A N 1
ATOM 780 C CA . ASN A 1 102 ? -21.265 -5.525 28.249 1.00 93.19 102 ASN A CA 1
ATOM 781 C C . ASN A 1 102 ? -22.279 -4.422 27.906 1.00 93.19 102 ASN A C 1
ATOM 783 O O . ASN A 1 102 ? -23.480 -4.673 27.774 1.00 93.19 102 ASN A O 1
ATOM 787 N N . ASP A 1 103 ? -21.798 -3.187 27.771 1.00 94.88 103 ASP A N 1
ATOM 788 C CA . ASP A 1 103 ? -22.651 -2.053 27.441 1.00 94.88 103 ASP A CA 1
ATOM 789 C C . ASP A 1 103 ? -23.299 -2.215 26.053 1.00 94.88 103 ASP A C 1
ATOM 791 O O . ASP A 1 103 ? -22.639 -2.142 25.017 1.00 94.88 103 ASP A O 1
ATOM 795 N N . SER A 1 104 ? -24.626 -2.360 26.035 1.00 92.62 104 SER A N 1
ATOM 796 C CA . SER A 1 104 ? -25.432 -2.492 24.815 1.00 92.62 104 SER A CA 1
ATOM 797 C C . SER A 1 104 ? -25.380 -1.276 23.881 1.00 92.62 104 SER A C 1
ATOM 799 O O . SER A 1 104 ? -25.718 -1.396 22.705 1.00 92.62 104 SER A O 1
ATOM 801 N N . CYS A 1 105 ? -24.977 -0.107 24.386 1.00 92.94 105 CYS A N 1
ATOM 802 C CA . CYS A 1 105 ? -24.823 1.111 23.592 1.00 92.94 105 CYS A CA 1
ATOM 803 C C . CYS A 1 105 ? -23.470 1.176 22.864 1.00 92.94 105 CYS A C 1
ATOM 805 O O . CYS A 1 105 ? -23.268 2.066 22.036 1.00 92.94 105 CYS A O 1
ATOM 807 N N . LEU A 1 106 ? -22.524 0.287 23.180 1.00 91.88 106 LEU A N 1
ATOM 808 C CA . LEU A 1 106 ? -21.231 0.216 22.506 1.00 91.88 106 LEU A CA 1
ATOM 809 C C . LEU A 1 106 ? -21.329 -0.713 21.287 1.00 91.88 106 LEU A C 1
ATOM 811 O O . LEU A 1 106 ? -21.133 -1.920 21.387 1.00 91.88 106 LEU A O 1
ATOM 815 N N . VAL A 1 107 ? -21.655 -0.135 20.130 1.00 94.19 107 VAL A N 1
ATOM 816 C CA . VAL A 1 107 ? -21.854 -0.879 18.869 1.00 94.19 107 VAL A CA 1
ATOM 817 C C . VAL A 1 107 ? -20.605 -0.952 17.992 1.00 94.19 107 VAL A C 1
ATOM 819 O O . VAL A 1 107 ? -20.463 -1.876 17.196 1.00 94.19 107 VAL A O 1
ATOM 822 N N . GLU A 1 108 ? -19.702 0.014 18.133 1.00 92.81 108 GLU A N 1
ATOM 823 C CA . GLU A 1 108 ? -18.496 0.140 17.323 1.00 92.81 108 GLU A CA 1
ATOM 824 C C . GLU A 1 108 ? -17.343 0.637 18.193 1.00 92.81 108 GLU A C 1
ATOM 826 O O . GLU A 1 108 ? -17.520 1.487 19.069 1.00 92.81 108 GLU A O 1
ATOM 831 N N . VAL A 1 109 ? -16.155 0.090 17.943 1.00 93.25 109 VAL A N 1
ATOM 832 C CA . VAL A 1 109 ? -14.921 0.433 18.645 1.00 93.25 109 VAL A CA 1
ATOM 833 C C . VAL A 1 109 ? -13.832 0.659 17.602 1.00 93.25 109 VAL A C 1
ATOM 835 O O . VAL A 1 109 ? -13.432 -0.274 16.908 1.00 93.25 109 VAL A O 1
ATOM 838 N N . ASN A 1 110 ? -13.339 1.894 17.498 1.00 91.88 110 ASN A N 1
ATOM 839 C CA . ASN A 1 110 ? -12.262 2.258 16.581 1.00 91.88 110 ASN A CA 1
ATOM 840 C C . ASN A 1 110 ? -10.951 2.459 17.351 1.00 91.88 110 ASN A C 1
ATOM 842 O O . ASN A 1 110 ? -10.758 3.480 18.005 1.00 91.88 110 ASN A O 1
ATOM 846 N N . LEU A 1 111 ? -10.029 1.499 17.240 1.00 92.44 111 LEU A N 1
ATOM 847 C CA . LEU A 1 111 ? -8.703 1.570 17.871 1.00 92.44 111 LEU A CA 1
ATOM 848 C C . LEU A 1 111 ? -7.585 1.987 16.905 1.00 92.44 111 LEU A C 1
ATOM 850 O O . LEU A 1 111 ? -6.408 1.950 17.265 1.00 92.44 111 LEU A O 1
ATOM 854 N N . ASN A 1 112 ? -7.926 2.387 15.679 1.00 91.38 112 ASN A N 1
ATOM 855 C CA . ASN A 1 112 ? -6.935 2.746 14.672 1.00 91.38 112 ASN A CA 1
ATOM 856 C C . ASN A 1 112 ? -6.221 4.044 15.063 1.00 91.38 112 ASN A C 1
ATOM 858 O O . ASN A 1 112 ? -6.852 5.008 15.497 1.00 91.38 112 ASN A O 1
ATOM 862 N N . ASN A 1 113 ? -4.897 4.069 14.895 1.00 90.31 113 ASN A N 1
ATOM 863 C CA . ASN A 1 113 ? -4.060 5.266 15.032 1.00 90.31 113 ASN A CA 1
ATOM 864 C C . ASN A 1 113 ? -4.210 6.024 16.375 1.00 90.31 113 ASN A C 1
ATOM 866 O O . ASN A 1 113 ? -3.937 7.226 16.434 1.00 90.31 113 ASN A O 1
ATOM 870 N N . ILE A 1 114 ? -4.606 5.346 17.463 1.00 89.62 114 ILE A N 1
ATOM 871 C CA . ILE A 1 114 ? -4.625 5.943 18.806 1.00 89.62 114 ILE A CA 1
ATOM 872 C C . ILE A 1 114 ? -3.185 6.222 19.246 1.00 89.62 114 ILE A C 1
ATOM 874 O O . ILE A 1 114 ? -2.339 5.327 19.282 1.00 89.62 114 ILE 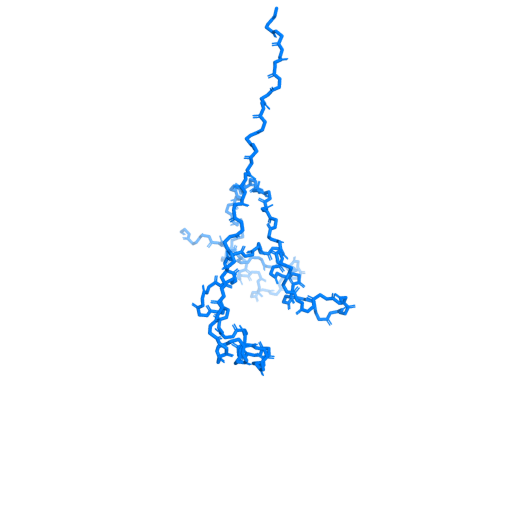A O 1
ATOM 878 N N . LYS A 1 115 ? -2.905 7.476 19.610 1.00 79.12 115 LYS A N 1
ATOM 879 C CA . LYS A 1 115 ? -1.648 7.848 20.262 1.00 79.12 115 LYS A CA 1
ATOM 880 C C . LYS A 1 115 ? -1.800 7.550 21.750 1.00 79.12 115 LYS A C 1
ATOM 882 O O . LYS A 1 115 ? -2.597 8.204 22.413 1.00 79.12 115 LYS A O 1
ATOM 887 N N . VAL A 1 116 ? -1.065 6.564 22.262 1.00 65.19 116 VAL A N 1
ATOM 888 C CA . VAL A 1 116 ? -0.928 6.373 23.712 1.00 65.19 116 VAL A CA 1
ATOM 889 C C . VAL A 1 116 ? -0.108 7.556 24.221 1.00 65.19 116 VAL A C 1
ATOM 891 O O . VAL A 1 116 ? 1.072 7.666 23.887 1.00 65.19 116 VAL A O 1
ATOM 894 N N . ILE A 1 117 ? -0.765 8.484 24.913 1.00 55.69 117 ILE A N 1
ATOM 895 C CA . ILE A 1 117 ? -0.120 9.616 25.590 1.00 55.69 117 ILE A CA 1
ATOM 896 C C . ILE A 1 117 ? 0.136 9.214 27.037 1.00 55.69 117 ILE A C 1
ATOM 898 O O . ILE A 1 117 ? -0.796 8.634 27.638 1.00 55.69 117 ILE A O 1
#

Organism: NCBI:txid689266

pLDDT: mean 78.45, std 14.22, range [44.62, 96.0]

Sequence (117 aa):
GKIYIPKQKPVQSYTEEKFTLDPELEEALTSATDTELGDLAAILGMSNLITNSQFCDVVGSSNGIDKDSFSNIVKGEKMLPVFDEPPNPTNVEETLQRIKDNDSCLVEVNLNNIKVI

Foldseek 3Di:
DDDDDDDDDPPPPDPPPDDDDDPVVVVCVVPDDPVVVVVVCVVVVVVVVADPVLVCCQVVPPPDDPPVDRDPDHDDDDDDDDDDDPADPDDPVVLVVCVVVVPPVCPDDDPPRHDPD

Secondary structure (DSSP, 8-state):
-PPP-PPPPP---------PPPHHHHHHHHH--HHHHHHHHHHTTGGGTS-HHHHHHHHH--S--S--S--S-PPPPP-PPPP-PPPP---HHHHHHHHHTT-TT------TT----